Protein AF-A0A229H0X5-F1 (afdb_monomer_lite)

Structure (mmCIF, N/CA/C/O backbone):
data_AF-A0A229H0X5-F1
#
_entry.id   AF-A0A229H0X5-F1
#
loop_
_atom_site.group_PDB
_atom_site.id
_atom_site.type_symbol
_atom_site.label_atom_id
_atom_site.label_alt_id
_atom_site.label_comp_id
_atom_site.label_asym_id
_atom_site.label_entity_id
_atom_site.label_seq_id
_atom_site.pdbx_PDB_ins_code
_atom_site.Cartn_x
_atom_site.Cartn_y
_atom_site.Cartn_z
_atom_site.occupancy
_atom_site.B_iso_or_equiv
_atom_site.auth_seq_id
_atom_site.auth_comp_id
_atom_site.auth_asym_id
_atom_site.auth_atom_id
_atom_site.pdbx_PDB_model_num
ATOM 1 N N . MET A 1 1 ? 2.281 10.420 -7.236 1.00 58.84 1 MET A N 1
ATOM 2 C CA . MET A 1 1 ? 2.188 9.968 -5.831 1.00 58.84 1 MET A CA 1
ATOM 3 C C . MET A 1 1 ? 1.013 10.594 -5.081 1.00 58.84 1 MET A C 1
ATOM 5 O O . MET A 1 1 ? 0.205 9.843 -4.563 1.00 58.84 1 MET A O 1
ATOM 9 N N . ASN A 1 2 ? 0.838 11.927 -5.098 1.00 75.88 2 ASN A N 1
ATOM 10 C CA . ASN A 1 2 ? -0.207 12.616 -4.309 1.00 75.88 2 ASN A CA 1
ATOM 11 C C . ASN A 1 2 ? -1.645 12.104 -4.478 1.00 75.88 2 ASN A C 1
ATOM 13 O O . ASN A 1 2 ? -2.399 12.131 -3.511 1.00 75.88 2 ASN A O 1
ATOM 17 N N . ARG A 1 3 ? -2.038 11.638 -5.671 1.00 89.19 3 ARG A N 1
ATOM 18 C CA . ARG A 1 3 ? -3.399 11.133 -5.891 1.00 89.19 3 ARG A CA 1
ATOM 19 C C . ARG A 1 3 ? -3.686 9.867 -5.080 1.00 89.19 3 ARG A C 1
ATOM 21 O O . ARG A 1 3 ? -4.650 9.861 -4.337 1.00 89.19 3 ARG A O 1
ATOM 28 N N . VAL A 1 4 ? -2.805 8.866 -5.135 1.00 91.75 4 VAL A N 1
ATOM 29 C C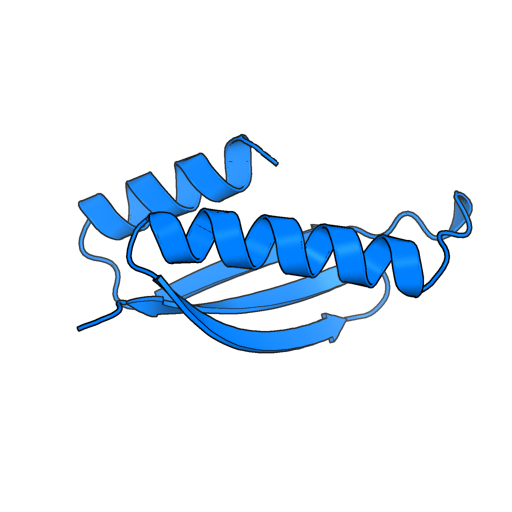A . VAL A 1 4 ? -2.989 7.593 -4.415 1.00 91.75 4 VAL A CA 1
ATOM 30 C C . VAL A 1 4 ? -3.068 7.813 -2.903 1.00 91.75 4 VAL A C 1
ATOM 32 O O . VAL A 1 4 ? -3.927 7.246 -2.243 1.00 91.75 4 VAL A O 1
ATOM 35 N N . VAL A 1 5 ? -2.229 8.695 -2.351 1.00 93.00 5 VAL A N 1
ATOM 36 C CA . VAL A 1 5 ? -2.264 9.039 -0.916 1.00 93.00 5 VAL A CA 1
ATOM 37 C C . VAL A 1 5 ? -3.552 9.790 -0.553 1.00 93.00 5 VAL A C 1
ATOM 39 O O . VAL A 1 5 ? -4.113 9.594 0.523 1.00 93.00 5 VAL A O 1
ATOM 42 N N . SER A 1 6 ? -4.050 10.638 -1.457 1.00 94.38 6 SER A N 1
ATOM 43 C CA . SER A 1 6 ? -5.324 11.342 -1.265 1.00 94.38 6 SER A CA 1
ATOM 44 C C . SER A 1 6 ? -6.507 10.372 -1.288 1.00 94.38 6 SER A C 1
ATOM 46 O O . SER A 1 6 ? -7.384 10.469 -0.432 1.00 94.38 6 SER A O 1
ATOM 48 N N . ASP A 1 7 ? -6.489 9.404 -2.206 1.00 95.25 7 ASP A N 1
ATOM 49 C CA . ASP A 1 7 ? -7.484 8.334 -2.298 1.00 95.25 7 ASP A CA 1
ATOM 50 C C . ASP A 1 7 ? -7.438 7.445 -1.041 1.00 95.25 7 ASP A C 1
ATOM 52 O O . ASP A 1 7 ? -8.482 7.168 -0.451 1.00 95.25 7 ASP A O 1
ATOM 56 N N . ALA A 1 8 ? -6.239 7.108 -0.549 1.00 95.69 8 ALA A N 1
ATOM 57 C CA . ALA A 1 8 ? -6.046 6.381 0.707 1.00 95.69 8 ALA A CA 1
ATOM 58 C C . ALA A 1 8 ? -6.643 7.138 1.902 1.00 95.69 8 ALA A C 1
ATOM 60 O O . ALA A 1 8 ? -7.319 6.552 2.749 1.00 95.69 8 ALA A O 1
ATOM 61 N N . ARG A 1 9 ? -6.432 8.457 1.973 1.00 96.06 9 ARG A N 1
ATOM 62 C CA . ARG A 1 9 ? -6.992 9.302 3.037 1.00 96.06 9 ARG A CA 1
ATOM 63 C C . ARG A 1 9 ? -8.508 9.415 2.945 1.00 96.06 9 ARG A C 1
ATOM 65 O O . ARG A 1 9 ? -9.180 9.398 3.974 1.00 96.06 9 ARG A O 1
ATOM 72 N N . PHE A 1 10 ? -9.051 9.503 1.736 1.00 96.62 10 PHE A N 1
ATOM 73 C CA . PHE A 1 10 ? -10.494 9.504 1.522 1.00 96.62 10 PHE A CA 1
ATOM 74 C C . PHE A 1 1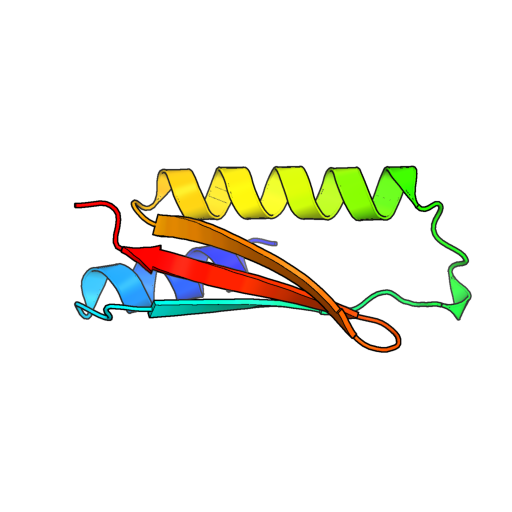0 ? -11.128 8.172 1.947 1.00 96.62 10 PHE A C 1
ATOM 76 O O . PHE A 1 10 ? -12.079 8.179 2.727 1.00 96.62 10 PHE A O 1
ATOM 83 N N . ALA A 1 11 ? -10.562 7.046 1.509 1.00 96.12 11 ALA A N 1
ATOM 84 C CA . ALA A 1 11 ? -10.993 5.702 1.892 1.00 96.12 11 ALA A CA 1
ATOM 85 C C . ALA A 1 11 ? -10.955 5.502 3.417 1.00 96.12 11 ALA A C 1
ATOM 87 O O . ALA A 1 11 ? -11.922 5.035 4.025 1.00 96.12 11 ALA A O 1
ATOM 88 N N . PHE A 1 12 ? -9.876 5.955 4.063 1.00 95.88 12 PHE A N 1
ATOM 89 C CA . PHE A 1 12 ? -9.723 5.851 5.513 1.00 95.88 12 PHE A CA 1
ATOM 90 C C . PHE A 1 12 ? -10.795 6.656 6.256 1.00 95.88 12 PHE A C 1
ATOM 92 O O . PHE A 1 12 ? -11.431 6.150 7.185 1.00 95.88 12 PHE A O 1
ATOM 99 N N . ASN A 1 13 ? -11.038 7.896 5.820 1.00 96.06 13 ASN A N 1
ATOM 100 C CA . ASN A 1 13 ? -12.058 8.771 6.402 1.00 96.06 13 ASN A CA 1
ATOM 101 C C . ASN A 1 13 ? -13.483 8.258 6.165 1.00 96.06 13 ASN A C 1
ATOM 103 O O . ASN A 1 13 ? -14.361 8.500 6.990 1.00 96.06 13 ASN A O 1
ATOM 107 N N . ARG A 1 14 ? -13.717 7.539 5.061 1.00 96.25 14 ARG A N 1
ATOM 108 C CA . ARG A 1 14 ? -14.996 6.877 4.774 1.00 96.25 14 ARG A CA 1
ATOM 109 C C . ARG A 1 14 ? -15.253 5.667 5.681 1.00 96.25 14 ARG A C 1
ATOM 111 O O . ARG A 1 14 ? -16.401 5.257 5.816 1.00 96.25 14 ARG A O 1
ATOM 118 N N . GLY A 1 15 ? -14.213 5.129 6.320 1.00 95.25 15 GLY A N 1
ATOM 119 C CA . GLY A 1 15 ? -14.312 3.948 7.178 1.00 95.25 15 GLY A CA 1
ATOM 120 C C . GLY A 1 15 ? -14.067 2.630 6.446 1.00 95.25 15 GLY A C 1
ATOM 121 O O . GLY A 1 15 ? -14.503 1.590 6.929 1.00 95.25 15 GLY A O 1
ATOM 122 N N . ASP A 1 16 ? -13.386 2.656 5.297 1.00 96.56 16 ASP A N 1
ATOM 123 C CA . ASP A 1 16 ? -13.042 1.431 4.576 1.00 96.56 16 ASP A CA 1
ATOM 124 C C . ASP A 1 16 ? -12.085 0.552 5.407 1.00 96.56 16 ASP A C 1
ATOM 126 O O . ASP A 1 16 ? -11.228 1.053 6.142 1.00 96.56 16 ASP A O 1
ATOM 130 N N . PHE A 1 17 ? -12.224 -0.771 5.273 1.00 95.94 17 PHE A N 1
ATOM 131 C CA . PHE A 1 17 ? -11.369 -1.752 5.957 1.00 95.94 17 PHE A CA 1
ATOM 132 C C . PHE A 1 17 ? -10.093 -2.086 5.184 1.00 95.94 17 PHE A C 1
ATOM 134 O O . PHE A 1 17 ? -9.091 -2.478 5.782 1.00 95.94 17 PHE A O 1
ATOM 141 N N . THR A 1 18 ? -10.136 -1.930 3.863 1.00 96.75 18 THR A N 1
ATOM 142 C CA . THR A 1 18 ? -9.059 -2.288 2.942 1.00 96.75 18 THR A CA 1
ATOM 143 C C . THR A 1 18 ? -8.838 -1.182 1.924 1.00 96.75 18 THR A C 1
ATOM 145 O O . THR A 1 18 ? -9.784 -0.500 1.524 1.00 96.75 18 THR A O 1
ATOM 148 N N . PHE A 1 19 ? -7.599 -1.042 1.469 1.00 96.50 19 PHE A N 1
ATOM 149 C CA . PHE A 1 19 ? -7.218 -0.130 0.399 1.00 96.50 19 PHE A CA 1
ATOM 150 C C . PHE A 1 19 ? -6.204 -0.808 -0.518 1.00 96.50 19 PHE A C 1
ATOM 152 O O . PHE A 1 19 ? -5.331 -1.538 -0.053 1.00 96.50 19 PHE A O 1
ATOM 159 N N . GLU A 1 20 ? -6.315 -0.560 -1.817 1.00 95.25 20 GLU A N 1
ATOM 160 C CA . GLU A 1 20 ? -5.397 -1.094 -2.818 1.00 95.25 20 GLU A CA 1
ATOM 161 C C . GLU A 1 20 ? -4.719 0.055 -3.556 1.00 95.25 20 GLU A C 1
ATOM 163 O O . GLU A 1 20 ? -5.359 1.039 -3.938 1.00 95.25 20 GLU A O 1
ATOM 168 N N . ALA A 1 21 ? -3.412 -0.075 -3.761 1.00 93.94 21 ALA A N 1
ATOM 169 C CA . ALA A 1 21 ? -2.623 0.865 -4.536 1.00 93.94 21 ALA A CA 1
ATOM 170 C C . ALA A 1 21 ? -1.877 0.136 -5.647 1.00 93.94 21 ALA A C 1
ATOM 172 O O . ALA A 1 21 ? -1.349 -0.955 -5.447 1.00 93.94 21 ALA A O 1
ATOM 173 N N . VAL A 1 22 ? -1.780 0.781 -6.806 1.00 93.00 22 VAL A N 1
ATOM 174 C CA . VAL A 1 22 ? -1.055 0.249 -7.960 1.00 93.00 22 VAL A CA 1
ATOM 175 C C . VAL A 1 22 ? -0.036 1.275 -8.433 1.00 93.00 22 VAL A C 1
ATOM 177 O O . VAL A 1 22 ? -0.339 2.466 -8.555 1.00 93.00 22 VAL A O 1
ATOM 180 N N . ILE A 1 23 ? 1.186 0.814 -8.692 1.00 90.44 23 ILE A N 1
ATOM 181 C CA . ILE A 1 23 ? 2.215 1.577 -9.400 1.00 90.44 23 ILE A CA 1
ATOM 182 C C . ILE A 1 23 ? 2.400 0.953 -10.774 1.00 90.44 23 ILE A C 1
ATOM 184 O O . ILE A 1 23 ? 2.879 -0.173 -10.876 1.00 90.44 23 ILE A O 1
ATOM 188 N N . ASP A 1 24 ? 2.107 1.715 -11.823 1.00 90.38 24 ASP A N 1
ATOM 189 C CA . ASP A 1 24 ? 2.458 1.329 -13.185 1.00 90.38 24 ASP A CA 1
ATOM 190 C C . ASP A 1 24 ? 3.956 1.543 -13.433 1.00 90.38 24 ASP A C 1
ATOM 192 O O . ASP A 1 24 ? 4.510 2.637 -13.278 1.00 90.38 24 ASP A O 1
ATOM 196 N N . ILE A 1 25 ? 4.624 0.479 -13.855 1.00 88.19 25 ILE A N 1
ATOM 197 C CA . ILE A 1 25 ? 6.004 0.479 -14.319 1.00 88.19 25 ILE A CA 1
ATOM 198 C C . ILE A 1 25 ? 5.969 0.739 -15.821 1.00 88.19 25 ILE A C 1
ATOM 200 O O . ILE A 1 25 ? 5.367 -0.008 -16.581 1.00 88.19 25 ILE A O 1
ATOM 204 N N . ASN A 1 26 ? 6.670 1.772 -16.288 1.00 87.94 26 ASN A N 1
ATOM 205 C CA . ASN A 1 26 ? 6.888 1.957 -17.720 1.00 87.94 26 ASN A CA 1
ATOM 206 C C . ASN A 1 26 ? 8.074 1.084 -18.180 1.00 87.94 26 ASN A C 1
ATOM 208 O O . ASN A 1 26 ? 9.223 1.484 -17.961 1.00 87.94 26 ASN A O 1
ATOM 212 N N . PRO A 1 27 ? 7.854 -0.0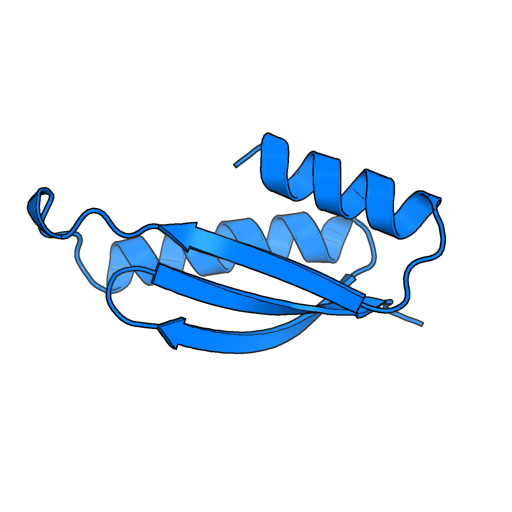59 -18.861 1.00 80.12 27 PRO A N 1
ATOM 213 C CA . PRO A 1 27 ? 8.944 -0.947 -19.258 1.00 80.12 27 PRO A CA 1
ATOM 214 C C . PRO A 1 27 ? 9.857 -0.308 -20.312 1.00 80.12 27 PRO A C 1
ATOM 216 O O . PRO A 1 27 ? 11.045 -0.616 -20.364 1.00 80.12 27 PRO A O 1
ATOM 219 N N . ARG A 1 28 ? 9.352 0.646 -21.112 1.00 86.94 28 ARG A N 1
ATOM 220 C CA . ARG A 1 28 ? 10.161 1.365 -22.117 1.00 86.94 28 ARG A CA 1
ATOM 221 C C . ARG A 1 28 ? 11.194 2.292 -21.483 1.00 86.94 28 ARG A C 1
ATOM 223 O O . ARG A 1 28 ? 12.196 2.601 -22.114 1.00 86.94 28 ARG A O 1
ATOM 230 N N . ALA A 1 29 ? 10.959 2.724 -20.244 1.00 85.94 29 ALA A N 1
ATOM 231 C CA . ALA A 1 29 ? 11.915 3.521 -19.483 1.00 85.94 29 ALA A CA 1
ATOM 232 C C . ALA A 1 29 ? 13.034 2.669 -18.850 1.00 85.94 29 ALA A C 1
ATOM 234 O O . ALA A 1 29 ? 13.918 3.234 -18.211 1.00 85.94 29 ALA A O 1
ATOM 235 N N . ASN A 1 30 ? 12.971 1.335 -18.996 1.00 81.94 30 ASN A N 1
ATOM 236 C CA . ASN A 1 30 ? 13.882 0.350 -18.409 1.00 81.94 30 ASN A CA 1
ATOM 237 C C . ASN A 1 30 ? 14.308 0.687 -16.960 1.00 81.94 30 ASN A C 1
ATOM 239 O O . ASN A 1 30 ? 15.502 0.835 -16.674 1.00 81.94 30 ASN A O 1
ATOM 243 N N . PRO A 1 31 ? 13.347 0.908 -16.042 1.00 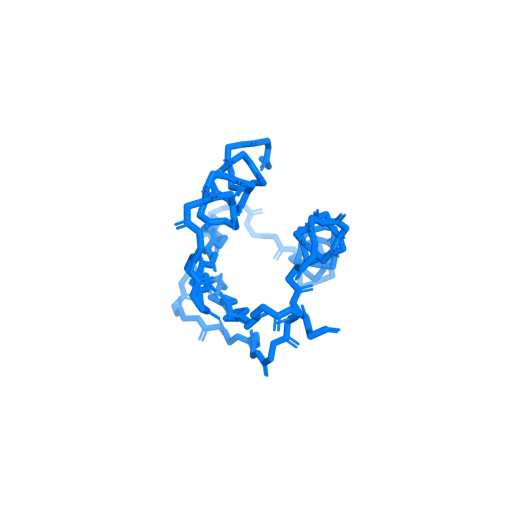83.62 31 PRO A N 1
ATOM 244 C CA . PRO A 1 31 ? 13.671 1.284 -14.678 1.00 83.62 31 PRO A CA 1
ATOM 245 C C . PRO A 1 31 ? 14.398 0.139 -13.973 1.00 83.62 31 PRO A C 1
ATOM 247 O O . PRO A 1 31 ? 14.017 -1.024 -14.075 1.00 83.62 31 PRO A O 1
ATOM 250 N N . SER A 1 32 ? 15.433 0.474 -13.204 1.00 89.50 32 SER A N 1
ATOM 251 C CA . SER A 1 32 ? 16.098 -0.521 -12.367 1.00 89.50 32 SER A CA 1
ATOM 252 C C . SER A 1 32 ? 15.162 -1.003 -11.254 1.00 89.50 32 SER A C 1
ATOM 254 O O . SER A 1 32 ? 14.384 -0.223 -10.697 1.00 89.50 32 SER A O 1
ATOM 256 N N . MET A 1 33 ? 15.303 -2.269 -10.852 1.00 87.19 33 MET A N 1
ATOM 257 C CA . MET A 1 33 ? 14.554 -2.836 -9.719 1.00 87.19 33 MET A CA 1
ATOM 258 C C . MET A 1 33 ? 14.723 -2.018 -8.434 1.00 87.19 33 MET A C 1
ATOM 260 O O . MET A 1 33 ? 13.786 -1.878 -7.656 1.00 87.19 33 MET A O 1
ATOM 264 N N . ARG A 1 34 ? 15.900 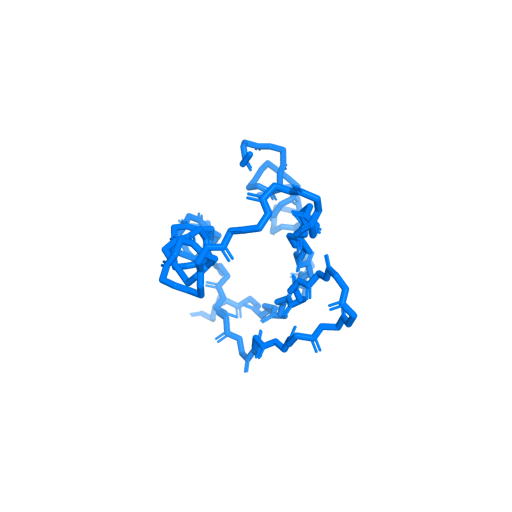-1.411 -8.231 1.00 91.06 34 ARG A N 1
ATOM 265 C CA . ARG A 1 34 ? 16.161 -0.516 -7.095 1.00 91.06 34 ARG A CA 1
ATOM 266 C C . ARG A 1 34 ? 15.277 0.733 -7.123 1.00 91.06 34 ARG A C 1
ATOM 268 O O . ARG A 1 34 ? 14.817 1.161 -6.071 1.00 91.06 34 ARG A O 1
ATOM 275 N N . LYS A 1 35 ? 15.045 1.311 -8.304 1.00 90.62 35 LYS A N 1
ATOM 276 C CA . LYS A 1 35 ? 14.185 2.491 -8.462 1.00 90.62 35 LYS A CA 1
ATOM 277 C C . LYS A 1 35 ? 12.717 2.144 -8.222 1.00 90.62 35 LYS A C 1
ATOM 279 O O . LYS A 1 35 ? 12.026 2.909 -7.562 1.00 90.62 35 LYS A O 1
ATOM 284 N N . ILE A 1 36 ? 12.273 0.987 -8.717 1.00 89.69 36 ILE A N 1
ATOM 285 C CA . ILE A 1 36 ? 10.919 0.476 -8.459 1.00 89.69 36 ILE A CA 1
ATOM 286 C C . ILE A 1 36 ? 10.726 0.267 -6.955 1.00 89.69 36 ILE A C 1
ATOM 288 O O . ILE A 1 36 ? 9.770 0.784 -6.393 1.00 89.69 36 ILE A O 1
ATOM 292 N N . ARG A 1 37 ? 11.673 -0.411 -6.294 1.00 91.69 37 ARG A N 1
ATOM 293 C CA . ARG A 1 37 ? 11.634 -0.628 -4.844 1.00 91.69 37 ARG A CA 1
ATOM 294 C C . ARG A 1 37 ? 11.557 0.682 -4.061 1.00 91.69 37 ARG A C 1
ATOM 296 O O . ARG A 1 37 ? 10.699 0.801 -3.205 1.00 91.69 37 ARG A O 1
ATOM 303 N N . GLY A 1 38 ? 12.392 1.670 -4.388 1.00 93.94 38 GLY A N 1
ATOM 304 C CA . GLY A 1 38 ? 12.340 2.975 -3.721 1.00 93.94 38 GLY A CA 1
ATOM 305 C C . GLY A 1 38 ? 10.980 3.664 -3.864 1.00 93.94 38 GLY A C 1
ATOM 306 O O . GLY A 1 38 ? 10.456 4.180 -2.887 1.00 93.94 38 GLY A O 1
ATOM 307 N N . ALA A 1 39 ? 10.369 3.605 -5.051 1.00 91.12 39 ALA A N 1
ATOM 308 C CA . ALA A 1 39 ? 9.038 4.171 -5.272 1.00 91.12 39 ALA A CA 1
ATOM 309 C C . ALA A 1 39 ? 7.934 3.431 -4.493 1.00 91.12 39 ALA A C 1
ATOM 311 O O . ALA A 1 39 ? 6.996 4.065 -4.014 1.00 91.12 39 ALA A O 1
ATOM 312 N N . VAL A 1 40 ? 8.044 2.104 -4.369 1.00 93.25 40 VAL A N 1
ATOM 313 C CA . VAL A 1 40 ? 7.148 1.292 -3.532 1.00 93.25 40 VAL A CA 1
ATOM 314 C C . VAL A 1 40 ? 7.314 1.670 -2.061 1.00 93.25 40 VAL A C 1
ATOM 316 O O . VAL A 1 40 ? 6.322 1.987 -1.418 1.00 93.25 40 VAL A O 1
ATOM 319 N N . ASP A 1 41 ? 8.548 1.707 -1.552 1.00 95.38 41 ASP A N 1
ATOM 320 C CA . ASP A 1 41 ? 8.845 2.033 -0.151 1.00 95.38 41 ASP A CA 1
ATOM 321 C C . ASP A 1 41 ? 8.338 3.445 0.216 1.00 95.38 41 ASP A C 1
ATOM 323 O O . ASP A 1 41 ? 7.720 3.639 1.265 1.00 95.38 41 ASP A O 1
ATOM 327 N N . GLU A 1 42 ? 8.538 4.430 -0.670 1.00 94.62 42 GLU A N 1
ATOM 328 C CA . GLU A 1 42 ? 8.017 5.795 -0.505 1.00 94.62 42 GLU A CA 1
ATOM 329 C C . GLU A 1 42 ? 6.485 5.829 -0.452 1.00 94.62 42 GLU A C 1
ATOM 331 O O . GLU A 1 42 ? 5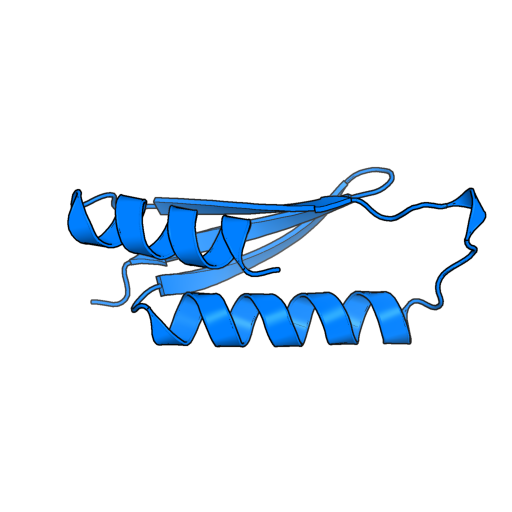.906 6.505 0.404 1.00 94.62 42 GLU A O 1
ATOM 336 N N . LEU A 1 43 ? 5.815 5.098 -1.349 1.00 94.06 43 LEU A N 1
ATOM 337 C CA . LEU A 1 43 ? 4.357 5.074 -1.396 1.00 94.06 43 LEU A CA 1
ATOM 338 C C . LEU A 1 43 ? 3.760 4.349 -0.186 1.00 94.06 43 LEU A C 1
ATOM 340 O O . LEU A 1 43 ? 2.807 4.859 0.404 1.00 94.06 43 LEU A O 1
ATOM 344 N N . VAL A 1 44 ? 4.322 3.197 0.188 1.00 95.88 44 VAL A N 1
ATOM 345 C CA . VAL A 1 44 ? 3.911 2.431 1.371 1.00 95.88 44 VAL A CA 1
ATOM 346 C C . VAL A 1 44 ? 4.024 3.310 2.609 1.00 95.88 44 VAL A C 1
ATOM 348 O O . VAL A 1 44 ? 3.024 3.506 3.289 1.00 95.88 44 VAL A O 1
ATOM 351 N N . SER A 1 45 ? 5.181 3.937 2.836 1.00 96.44 45 SER A N 1
ATOM 352 C CA . SER A 1 45 ? 5.395 4.829 3.983 1.00 96.44 45 SER A CA 1
ATOM 353 C C . SER A 1 45 ? 4.379 5.979 4.033 1.00 96.44 45 SER A C 1
ATOM 355 O O . SER A 1 45 ? 3.805 6.277 5.083 1.00 96.44 45 SER A O 1
ATOM 357 N N . ALA A 1 46 ? 4.082 6.596 2.885 1.00 96.00 46 ALA A N 1
ATOM 358 C CA . ALA A 1 46 ? 3.103 7.678 2.811 1.00 96.00 46 ALA A CA 1
ATOM 359 C C . ALA A 1 46 ? 1.661 7.216 3.094 1.00 96.00 46 ALA A C 1
ATOM 361 O O . ALA A 1 46 ? 0.890 7.962 3.698 1.00 96.00 46 ALA A O 1
ATOM 362 N N . ILE A 1 47 ? 1.285 6.012 2.653 1.00 95.75 47 ILE A N 1
ATOM 363 C CA . ILE A 1 47 ? -0.036 5.422 2.909 1.00 95.75 47 ILE A CA 1
ATOM 364 C C . ILE A 1 47 ? -0.145 4.966 4.369 1.00 95.75 47 ILE A C 1
ATOM 366 O O . ILE A 1 47 ? -1.169 5.204 5.009 1.00 95.75 47 ILE A O 1
ATOM 370 N N . GLU A 1 48 ? 0.910 4.386 4.936 1.00 95.94 48 GLU A N 1
ATOM 371 C CA . GLU A 1 48 ? 0.927 3.965 6.338 1.00 95.94 48 GLU A CA 1
ATOM 372 C C . GLU A 1 48 ? 0.815 5.154 7.299 1.00 95.94 48 GLU A C 1
ATOM 374 O O . GLU A 1 48 ? 0.084 5.086 8.286 1.00 95.94 48 GLU A O 1
ATOM 379 N N . ALA A 1 49 ? 1.407 6.303 6.955 1.00 95.81 49 ALA A N 1
ATOM 380 C CA . ALA A 1 49 ? 1.242 7.547 7.712 1.00 95.81 49 ALA A CA 1
ATOM 381 C C . ALA A 1 49 ? -0.216 8.058 7.785 1.00 95.81 49 ALA A C 1
ATOM 383 O O . ALA A 1 49 ? -0.533 8.891 8.635 1.00 95.81 49 ALA A O 1
ATOM 384 N N . VAL A 1 50 ? -1.115 7.580 6.914 1.00 95.12 50 VAL A N 1
ATOM 385 C CA . VAL A 1 50 ? -2.558 7.881 6.970 1.00 95.12 50 VAL A CA 1
ATOM 386 C C . VAL A 1 50 ? -3.286 7.016 8.012 1.00 95.12 50 VAL A C 1
ATOM 388 O O . VAL A 1 50 ? -4.362 7.402 8.463 1.00 95.12 50 VAL A O 1
ATOM 391 N N . GLY A 1 51 ? -2.707 5.883 8.421 1.00 96.06 51 GLY A N 1
ATOM 392 C CA . GLY A 1 51 ? -3.334 4.893 9.309 1.00 96.06 51 GLY A CA 1
ATOM 393 C C . GLY A 1 51 ? -3.633 3.552 8.633 1.00 96.06 51 GLY A C 1
ATOM 394 O O . GLY A 1 51 ? -4.380 2.736 9.167 1.00 96.06 51 GLY A O 1
ATOM 395 N N . TRP A 1 52 ? -3.088 3.315 7.445 1.00 97.88 52 TRP A N 1
ATOM 396 C CA . TRP A 1 52 ? -3.121 2.010 6.790 1.00 97.88 52 TRP A CA 1
ATOM 397 C C . TRP A 1 52 ? -1.915 1.161 7.213 1.00 97.88 52 TRP A C 1
ATOM 399 O O . TRP A 1 52 ? -0.931 1.678 7.727 1.00 97.88 52 TRP A O 1
ATOM 409 N N . GLN A 1 53 ? -1.972 -0.142 6.969 1.00 97.62 53 GLN A N 1
ATOM 410 C CA . GLN A 1 53 ? -0.873 -1.078 7.170 1.00 97.62 53 GLN A CA 1
ATOM 411 C C . GLN A 1 53 ? -0.717 -1.924 5.911 1.00 97.62 53 GLN A C 1
ATOM 413 O O . GLN A 1 53 ? -1.679 -2.565 5.477 1.00 97.62 53 GLN A O 1
ATOM 418 N N . CYS A 1 54 ? 0.481 -1.938 5.327 1.00 96.88 54 CYS A N 1
ATOM 419 C CA . CYS A 1 54 ? 0.756 -2.755 4.151 1.00 96.88 54 CYS A CA 1
ATOM 420 C C . CYS A 1 54 ? 0.819 -4.240 4.535 1.00 96.88 54 CYS A C 1
ATOM 422 O O . CYS A 1 54 ? 1.567 -4.627 5.434 1.00 96.88 54 CYS A O 1
ATOM 424 N N . VAL A 1 55 ? 0.057 -5.086 3.839 1.00 97.12 55 VAL A N 1
ATOM 425 C CA . VAL A 1 55 ? 0.011 -6.541 4.090 1.00 97.12 55 VAL A CA 1
ATOM 426 C C . VAL A 1 55 ? 0.508 -7.370 2.914 1.00 97.12 55 VAL A C 1
ATOM 428 O O . VAL A 1 55 ? 0.951 -8.499 3.114 1.00 97.12 55 VAL A O 1
ATOM 431 N N . ALA A 1 56 ? 0.487 -6.819 1.699 1.00 94.81 56 ALA A N 1
ATOM 432 C CA . ALA A 1 56 ? 1.025 -7.487 0.522 1.00 94.81 56 ALA A CA 1
ATOM 433 C C . ALA A 1 56 ? 1.602 -6.483 -0.475 1.00 94.81 56 ALA A C 1
ATOM 435 O O . ALA A 1 56 ? 1.043 -5.407 -0.682 1.00 94.81 56 ALA A O 1
ATOM 436 N N . VAL A 1 57 ? 2.701 -6.879 -1.115 1.00 94.50 57 VAL A N 1
ATOM 437 C CA . VAL A 1 57 ? 3.297 -6.201 -2.269 1.00 94.50 57 VAL A CA 1
ATOM 438 C C . VAL A 1 57 ? 3.591 -7.272 -3.306 1.00 94.50 57 VAL A C 1
ATOM 440 O O . VAL A 1 57 ? 4.393 -8.172 -3.046 1.00 94.50 57 VAL A O 1
ATOM 443 N N . GLN A 1 58 ? 2.953 -7.190 -4.469 1.00 92.88 58 GLN A N 1
ATOM 444 C CA . GLN A 1 58 ? 3.089 -8.198 -5.514 1.00 92.88 58 GLN A CA 1
ATOM 445 C C . GLN A 1 58 ? 3.324 -7.559 -6.887 1.00 92.88 58 GLN A C 1
ATOM 447 O O . GLN A 1 58 ? 2.656 -6.589 -7.248 1.00 92.88 58 GLN A O 1
ATOM 452 N N . PRO A 1 59 ? 4.284 -8.068 -7.676 1.00 87.31 59 PRO A N 1
ATOM 453 C CA . PRO A 1 59 ? 4.429 -7.656 -9.062 1.00 87.31 59 PRO A CA 1
ATOM 454 C C . PRO A 1 59 ? 3.312 -8.273 -9.913 1.00 87.31 59 PRO A C 1
ATOM 456 O O . PRO A 1 59 ? 3.047 -9.472 -9.820 1.00 87.31 59 PRO A O 1
ATOM 459 N N . PHE A 1 60 ? 2.718 -7.477 -10.798 1.00 82.50 60 PHE A N 1
ATOM 460 C CA . PHE A 1 60 ? 1.742 -7.936 -11.780 1.00 82.50 60 PHE A CA 1
ATOM 461 C C . PHE A 1 60 ? 2.066 -7.340 -13.154 1.00 82.50 60 PHE A C 1
ATOM 463 O O . PHE A 1 60 ? 1.859 -6.161 -13.404 1.00 82.50 60 PHE A O 1
ATOM 470 N N . LEU A 1 61 ? 2.600 -8.149 -14.075 1.00 85.62 61 LEU A N 1
ATOM 471 C CA . LEU A 1 61 ? 3.027 -7.691 -15.407 1.00 85.62 61 LEU A CA 1
ATOM 472 C C . LEU A 1 61 ? 3.956 -6.458 -15.341 1.00 85.62 61 LEU A C 1
ATOM 474 O O . LEU A 1 61 ? 5.113 -6.567 -14.941 1.00 85.62 61 LEU A O 1
ATOM 478 N N . ALA A 1 62 ? 3.453 -5.298 -15.766 1.00 87.56 62 ALA A N 1
ATOM 479 C CA . ALA A 1 62 ? 4.142 -4.015 -15.767 1.00 87.56 62 ALA A CA 1
ATOM 480 C C . ALA A 1 62 ? 3.634 -3.102 -14.641 1.00 87.56 62 ALA A C 1
ATOM 482 O O . ALA A 1 62 ? 3.664 -1.887 -14.787 1.00 87.56 62 ALA A O 1
ATOM 483 N N . SER A 1 63 ? 3.161 -3.658 -13.532 1.00 90.44 63 SER A N 1
ATOM 484 C CA . SER A 1 63 ? 2.754 -2.909 -12.351 1.00 90.44 63 SER A CA 1
ATOM 485 C C . SER A 1 63 ? 3.182 -3.606 -11.059 1.00 90.44 63 SER A C 1
ATOM 487 O O . SER A 1 63 ? 3.607 -4.765 -11.044 1.00 90.44 63 SER A O 1
ATOM 489 N N . VAL A 1 64 ? 3.114 -2.860 -9.961 1.00 92.44 64 VAL A N 1
ATOM 490 C CA . VAL A 1 64 ? 3.217 -3.381 -8.598 1.00 92.44 64 VAL A CA 1
ATOM 491 C C . VAL A 1 64 ? 1.918 -3.062 -7.887 1.00 92.44 64 VAL A C 1
ATOM 493 O O . VAL A 1 64 ? 1.547 -1.893 -7.778 1.00 92.44 64 VAL A O 1
ATOM 496 N N . GLU A 1 65 ? 1.253 -4.098 -7.402 1.00 94.38 65 GLU A N 1
ATOM 497 C CA . GLU A 1 65 ? 0.041 -3.994 -6.604 1.00 94.38 65 GLU A CA 1
ATOM 498 C C . GLU A 1 65 ? 0.400 -4.094 -5.125 1.00 94.38 65 GLU A C 1
ATOM 500 O O . GLU A 1 65 ? 1.253 -4.889 -4.716 1.00 94.38 65 GLU A O 1
ATOM 505 N N . MET A 1 66 ? -0.249 -3.266 -4.320 1.00 95.94 66 MET A N 1
ATOM 506 C CA . MET A 1 66 ? -0.069 -3.199 -2.880 1.00 95.94 66 MET A CA 1
ATOM 507 C C . MET A 1 66 ? -1.430 -3.251 -2.208 1.00 95.94 66 MET A C 1
ATOM 509 O O . MET A 1 66 ? -2.337 -2.500 -2.576 1.00 95.94 66 MET A O 1
ATOM 513 N N . GLN A 1 67 ? -1.551 -4.113 -1.205 1.00 96.94 67 GLN A N 1
ATOM 514 C CA . GLN A 1 67 ? -2.763 -4.254 -0.410 1.00 96.94 67 GLN A CA 1
ATOM 515 C C . GLN A 1 67 ? -2.518 -3.759 1.005 1.00 96.94 67 GLN A C 1
ATOM 517 O O . GLN A 1 67 ? -1.506 -4.086 1.634 1.00 96.94 67 GLN A O 1
ATOM 522 N N . PHE A 1 68 ? -3.485 -2.999 1.503 1.00 97.81 68 PHE A N 1
ATOM 523 C CA . PHE A 1 68 ? -3.453 -2.393 2.816 1.00 97.81 68 PHE A CA 1
ATOM 524 C C . PHE A 1 68 ? -4.709 -2.739 3.602 1.00 97.81 68 PHE A C 1
ATOM 526 O O . PHE A 1 68 ? -5.816 -2.779 3.059 1.00 97.81 68 PHE A O 1
ATOM 533 N N . VAL A 1 69 ? -4.532 -2.921 4.905 1.00 97.88 69 VAL A N 1
ATOM 534 C CA . VAL A 1 69 ? -5.621 -3.015 5.882 1.00 97.88 69 VAL A CA 1
ATOM 535 C C . VAL A 1 69 ? -5.554 -1.826 6.821 1.00 97.88 69 VAL A C 1
ATOM 537 O O . VAL A 1 69 ? -4.505 -1.204 6.983 1.00 97.88 69 VAL A O 1
ATOM 540 N N . ARG A 1 70 ? -6.678 -1.468 7.424 1.00 95.19 70 ARG A N 1
ATOM 541 C CA . ARG A 1 70 ? -6.714 -0.385 8.404 1.00 95.19 70 ARG A CA 1
ATOM 542 C C . ARG A 1 70 ? -5.887 -0.774 9.640 1.00 95.19 70 ARG A C 1
ATOM 544 O O . ARG A 1 70 ? -6.115 -1.846 10.200 1.00 95.19 70 ARG A O 1
ATOM 551 N N . ALA A 1 71 ? -4.946 0.073 10.056 1.00 87.94 71 ALA A N 1
ATOM 552 C CA . ALA A 1 71 ? -4.239 -0.118 11.318 1.00 87.94 71 ALA A CA 1
ATOM 553 C C . ALA A 1 71 ? -5.236 0.096 12.471 1.00 87.94 71 ALA A C 1
ATOM 555 O O . ALA A 1 71 ? -6.000 1.066 12.458 1.00 87.94 71 ALA A O 1
ATOM 556 N N . VAL A 1 72 ? -5.284 -0.863 13.398 1.00 75.25 72 VAL A N 1
ATOM 557 C CA . VAL A 1 72 ? -6.197 -0.873 14.557 1.00 75.25 72 VAL A CA 1
ATOM 558 C C . VAL A 1 72 ? -5.750 0.138 15.603 1.00 75.25 72 VAL A C 1
ATOM 560 O O . VAL A 1 72 ? -4.530 0.190 15.874 1.00 75.25 72 VAL A O 1
#

Radius of gyration: 12.38 Å; chains: 1; bounding box: 31×21×37 Å

Sequence (72 aa):
MNRVVSDARFAFNRGDFTFEAVIDINPRANPSMRKIRGAVDELVSAIEAVGWQCVAVQPFLASVEMQFVRAV

pLDDT: mean 91.91, std 6.38, range [58.84, 97.88]

Secondary structure (DSSP, 8-state):
-HHHHHHHHHHHHHT-SEEEEEEE--GGG---HHHHHHHHHHHHHHHHTTTEEEEEEEEETTEEEEEEEE--

Foldseek 3Di:
DVVQLVVLLVCVVVPHFKDKDKDFADVVVVDDPVVVVVVVVVVQVSSVVSQWHWDDWDDDDRMIMTMIGGHD